Protein AF-A0AAW9JBX8-F1 (afdb_monomer)

Radius of gyration: 15.51 Å; Cα contacts (8 Å, |Δi|>4): 131; chains: 1; bounding box: 35×27×46 Å

Sequence (109 aa):
MLSQEQWQDVVDMGIIICEKTGRALGVDANIFASYVATRYPLIYNKENFYNYKDEEGKWVKIEDMKMKTTLRQILHKYYQSLWNRRLEDEYIEALKRIVFFEGDLNSER

Solvent-accessible surface area (backbone atoms only — not comparable to full-atom values): 6374 Å² total; per-residue (Å²): 131,79,51,74,68,54,49,48,52,40,51,54,40,22,50,39,62,40,86,92,74,71,44,75,76,48,64,43,36,60,42,31,20,49,42,48,58,78,74,42,70,56,36,25,42,97,96,40,42,28,35,66,37,77,97,72,74,37,69,41,80,49,55,67,69,57,50,53,49,50,56,50,52,60,53,40,73,82,44,71,81,70,73,46,72,70,58,51,54,47,22,48,57,38,29,44,67,73,32,54,47,93,74,78,79,70,83,76,132

Mean predicted aligned error: 3.99 Å

Nearest PDB structures (foldseek):
  2xko-assembly1_C  TM=4.796E-01  e=6.676E+00  Synechococcus elongatus PCC 7942 = FACHB-805
  5m5e-assembly1_D  TM=4.810E-01  e=7.100E+00  Homo sapiens
  2xko-assembly1_D  TM=4.202E-01  e=7.551E+00  Synechococcus elongatus PCC 7942 = FACHB-805

pLDDT: mean 92.6, std 7.33, range [48.94, 98.38]

Structure (mmCIF, N/CA/C/O backbone):
data_AF-A0AAW9JBX8-F1
#
_entry.id   AF-A0AAW9JBX8-F1
#
loop_
_atom_site.group_PDB
_atom_site.id
_atom_site.type_symbol
_atom_site.label_atom_id
_atom_site.label_alt_id
_atom_site.label_comp_id
_atom_site.label_asym_id
_atom_site.label_entity_id
_atom_site.label_seq_id
_atom_site.pdbx_PDB_ins_code
_atom_site.Cartn_x
_atom_site.Cartn_y
_atom_site.Cartn_z
_atom_site.occupancy
_atom_site.B_iso_or_equiv
_atom_site.auth_seq_id
_atom_site.auth_comp_id
_atom_site.auth_asym_id
_atom_site.auth_atom_id
_atom_site.pdbx_PDB_model_num
ATOM 1 N N . MET A 1 1 ? -11.011 16.383 17.896 1.00 71.31 1 MET A N 1
ATOM 2 C CA . MET A 1 1 ? -12.089 15.682 17.163 1.00 71.31 1 MET A CA 1
ATOM 3 C C . MET A 1 1 ? -11.838 15.878 15.681 1.00 71.31 1 MET A C 1
ATOM 5 O O . MET A 1 1 ? -11.351 16.947 15.332 1.00 71.31 1 MET A O 1
ATOM 9 N N . LEU A 1 2 ? -12.085 14.859 14.854 1.00 81.88 2 LEU A N 1
ATOM 10 C CA . LEU A 1 2 ? -11.887 14.959 13.406 1.00 81.88 2 LEU A CA 1
ATOM 11 C C . LEU A 1 2 ? -12.911 15.929 12.794 1.00 81.88 2 LEU A C 1
ATOM 13 O O . LEU A 1 2 ? -14.068 15.944 13.221 1.00 81.88 2 LEU A O 1
ATOM 17 N N . SER A 1 3 ? -12.490 16.736 11.820 1.00 89.88 3 SER A N 1
ATOM 18 C CA . SER A 1 3 ? -13.395 17.534 10.985 1.00 89.88 3 SER A CA 1
ATOM 19 C C . SER A 1 3 ? -14.245 16.631 10.083 1.00 89.88 3 SER A C 1
ATOM 21 O O . SER A 1 3 ? -13.943 15.452 9.908 1.00 89.88 3 SER A O 1
ATOM 23 N N . GLN A 1 4 ? -15.299 17.179 9.472 1.00 89.25 4 GLN A N 1
ATOM 24 C CA . GLN A 1 4 ? -16.123 16.436 8.511 1.00 89.25 4 GLN A CA 1
ATOM 25 C C . GLN A 1 4 ? -15.299 15.916 7.320 1.00 89.25 4 GLN A C 1
ATOM 27 O O . GLN A 1 4 ? -15.476 14.781 6.895 1.00 89.25 4 GLN A O 1
ATOM 32 N N . GLU A 1 5 ? -14.352 16.716 6.831 1.00 92.25 5 GLU A N 1
ATOM 33 C CA . GLU A 1 5 ? -13.424 16.318 5.768 1.00 92.25 5 GLU A CA 1
ATOM 34 C C . GLU A 1 5 ? -12.498 15.179 6.217 1.00 92.25 5 GLU A C 1
ATOM 36 O O . GLU A 1 5 ? -12.302 14.207 5.494 1.00 92.25 5 GLU A O 1
ATOM 41 N N . GLN A 1 6 ? -11.974 15.252 7.444 1.00 91.56 6 GLN A N 1
ATOM 42 C CA . GLN A 1 6 ? -11.155 14.179 8.003 1.00 91.56 6 GLN A CA 1
ATOM 43 C C . GLN A 1 6 ? -11.955 12.886 8.195 1.00 91.56 6 GLN A C 1
ATOM 45 O O . GLN A 1 6 ? -11.407 11.809 7.992 1.00 91.56 6 GLN A O 1
ATOM 50 N N . TRP A 1 7 ? -13.234 12.984 8.563 1.00 90.69 7 TRP A N 1
ATOM 51 C CA . TRP A 1 7 ? -14.132 11.832 8.625 1.00 90.69 7 TRP A CA 1
ATOM 52 C C . TRP A 1 7 ? -14.362 11.206 7.256 1.00 90.69 7 TRP A C 1
ATOM 54 O O . TRP A 1 7 ? -14.302 9.985 7.139 1.00 90.69 7 TRP A O 1
ATOM 64 N N . GLN A 1 8 ? -14.577 12.025 6.227 1.00 92.69 8 GLN A N 1
ATOM 65 C CA . GLN A 1 8 ? -14.721 11.520 4.869 1.00 92.69 8 GLN A CA 1
ATOM 66 C C . GLN A 1 8 ?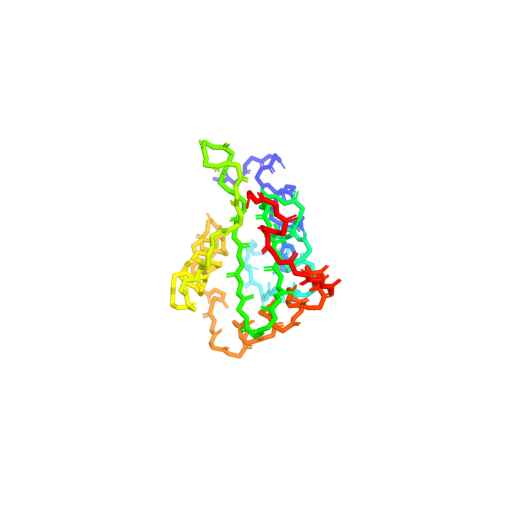 -13.444 10.811 4.407 1.00 92.69 8 GLN A C 1
ATOM 68 O O . GLN A 1 8 ? -13.522 9.694 3.917 1.00 92.69 8 GLN A O 1
ATOM 73 N N . ASP A 1 9 ? -12.266 11.392 4.650 1.00 94.94 9 ASP A N 1
ATOM 74 C CA . ASP A 1 9 ? -10.991 10.778 4.255 1.00 94.94 9 ASP A CA 1
ATOM 75 C C . ASP A 1 9 ? -10.730 9.447 4.984 1.00 94.94 9 ASP A C 1
ATOM 77 O O . ASP A 1 9 ? -10.184 8.513 4.406 1.00 94.94 9 ASP A O 1
ATOM 81 N N . VAL A 1 10 ? -11.167 9.322 6.240 1.00 94.19 10 VAL A N 1
ATOM 82 C CA . VAL A 1 10 ? -11.124 8.066 7.006 1.00 94.19 10 VAL A CA 1
ATOM 83 C C . VAL A 1 10 ? -12.014 6.984 6.385 1.00 94.19 10 VAL A C 1
ATOM 85 O O . VAL A 1 10 ? -11.598 5.826 6.296 1.00 94.19 10 VAL A O 1
ATOM 88 N N . VAL A 1 11 ? -13.222 7.356 5.951 1.00 93.31 11 VAL A N 1
ATOM 89 C CA . VAL A 1 11 ? -14.157 6.453 5.263 1.00 93.31 11 VAL A CA 1
ATOM 90 C C . VAL A 1 11 ? -13.603 6.053 3.897 1.00 93.31 11 VAL A C 1
ATOM 92 O O . VAL A 1 11 ? -13.565 4.865 3.584 1.00 93.31 11 VAL A O 1
ATOM 95 N N . ASP A 1 12 ? -13.098 7.015 3.126 1.00 95.88 12 ASP A N 1
ATOM 96 C CA . ASP A 1 12 ? -12.486 6.785 1.815 1.00 95.88 12 ASP A CA 1
ATOM 97 C C . ASP A 1 12 ? -11.253 5.875 1.917 1.00 95.88 12 ASP A C 1
ATOM 99 O O . ASP A 1 12 ? -10.995 5.076 1.021 1.00 95.88 12 ASP A O 1
ATOM 103 N N . MET A 1 13 ? -10.498 5.972 3.017 1.00 96.44 13 MET A N 1
ATOM 104 C CA . MET A 1 13 ? -9.350 5.110 3.319 1.00 96.44 13 MET A CA 1
ATOM 105 C C . MET A 1 13 ? -9.762 3.666 3.666 1.00 96.44 13 MET A C 1
ATOM 107 O O . MET A 1 13 ? -8.909 2.781 3.733 1.00 96.44 13 MET A O 1
ATOM 111 N N . GLY A 1 14 ? -11.053 3.403 3.885 1.00 96.38 14 GLY A N 1
ATOM 112 C CA . GLY A 1 14 ? -11.572 2.078 4.221 1.00 96.38 14 GLY A CA 1
ATOM 113 C C . GLY A 1 14 ? -11.406 1.702 5.690 1.00 96.38 14 GLY A C 1
ATOM 114 O O . GLY A 1 14 ? -11.422 0.515 6.022 1.00 96.38 14 GLY A O 1
ATOM 115 N N . ILE A 1 15 ? -11.221 2.680 6.584 1.00 95.81 15 ILE A N 1
ATOM 116 C CA . ILE A 1 15 ? -11.126 2.423 8.023 1.00 95.81 15 ILE A CA 1
ATOM 117 C C . ILE A 1 15 ? -12.523 2.120 8.574 1.00 95.81 15 ILE A C 1
ATOM 119 O O . ILE A 1 15 ? -13.454 2.916 8.462 1.00 95.81 15 ILE A O 1
ATOM 123 N N . ILE A 1 16 ? -12.652 0.978 9.244 1.00 93.88 16 ILE A N 1
ATOM 124 C CA . ILE A 1 16 ? -13.893 0.536 9.882 1.00 93.88 16 ILE A CA 1
ATOM 125 C C . ILE A 1 16 ? -13.911 1.072 11.311 1.00 93.88 16 ILE A C 1
ATOM 127 O O . ILE A 1 16 ? -13.006 0.772 12.093 1.00 93.88 16 ILE A O 1
ATOM 131 N N . ILE A 1 17 ? -14.939 1.838 11.679 1.00 90.88 17 ILE A N 1
ATOM 132 C CA . ILE A 1 17 ? -15.020 2.519 12.978 1.00 90.88 17 ILE A CA 1
ATOM 133 C C . ILE A 1 17 ? -16.255 2.073 13.747 1.00 90.88 17 ILE A C 1
ATOM 135 O O . ILE A 1 17 ? -17.344 1.927 13.204 1.00 90.88 17 ILE A O 1
ATOM 139 N N . CYS A 1 18 ? -16.091 1.889 15.054 1.00 88.44 18 CYS A N 1
ATOM 140 C CA . CYS A 1 18 ? -17.212 1.762 15.967 1.00 88.44 18 CYS A CA 1
ATOM 141 C C . CYS A 1 18 ? -17.833 3.143 16.213 1.00 88.44 18 CYS A C 1
ATOM 143 O O . CYS A 1 18 ? -17.281 3.931 16.981 1.00 88.44 18 CYS A O 1
ATOM 145 N N . GLU A 1 19 ? -19.000 3.416 15.632 1.00 81.81 19 GLU A N 1
ATOM 146 C CA . GLU A 1 19 ? -19.699 4.709 15.754 1.00 81.81 19 GLU A CA 1
ATOM 147 C C . GLU A 1 19 ? -19.912 5.157 17.209 1.00 81.81 19 GLU A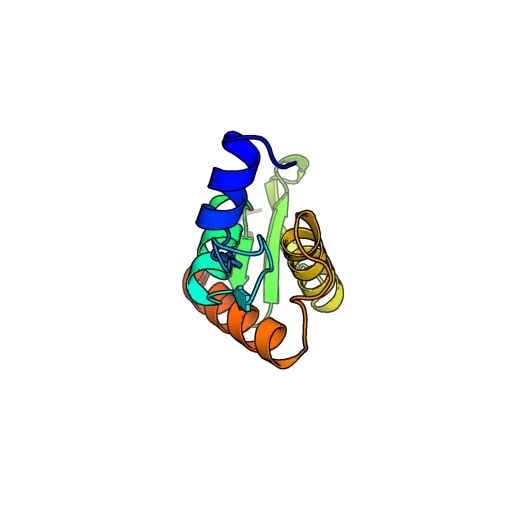 C 1
ATOM 149 O O . GLU A 1 19 ? -19.800 6.336 17.526 1.00 81.81 19 GLU A O 1
ATOM 154 N N . LYS A 1 20 ? -20.149 4.207 18.124 1.00 85.00 20 LYS A N 1
ATOM 155 C CA . LYS A 1 20 ? -20.379 4.498 19.549 1.00 85.00 20 LYS A CA 1
ATOM 156 C C . LYS A 1 20 ? -19.130 4.969 20.294 1.00 85.00 20 LYS A C 1
ATOM 158 O O . LYS A 1 20 ? -19.252 5.684 21.281 1.00 85.00 20 LYS A O 1
ATOM 163 N N . THR A 1 21 ? -17.946 4.509 19.887 1.00 84.94 21 THR A N 1
ATOM 164 C CA . THR A 1 21 ? -16.692 4.737 20.635 1.00 84.94 21 THR A CA 1
ATOM 165 C C . THR A 1 21 ? -15.655 5.538 19.854 1.00 84.94 21 THR A C 1
ATOM 167 O O . THR A 1 21 ? -14.651 5.948 20.427 1.00 84.94 21 THR A O 1
ATOM 170 N N . GLY A 1 22 ? -15.849 5.732 18.546 1.00 80.38 22 GLY A N 1
ATOM 171 C CA . GLY A 1 22 ? -14.859 6.327 17.645 1.00 80.38 22 GLY A CA 1
ATOM 172 C C . GLY A 1 22 ? -13.606 5.466 17.438 1.00 80.38 22 GLY A C 1
ATOM 173 O O . GLY A 1 22 ? -12.641 5.910 16.811 1.00 80.38 22 GLY A O 1
ATOM 174 N N . ARG A 1 23 ? -13.590 4.236 17.971 1.00 87.62 23 ARG A N 1
ATOM 175 C CA . ARG A 1 23 ? -12.452 3.323 17.873 1.00 87.62 23 ARG A CA 1
ATOM 176 C C . ARG A 1 23 ? -12.425 2.660 16.503 1.00 87.62 23 ARG A C 1
ATOM 178 O O . AR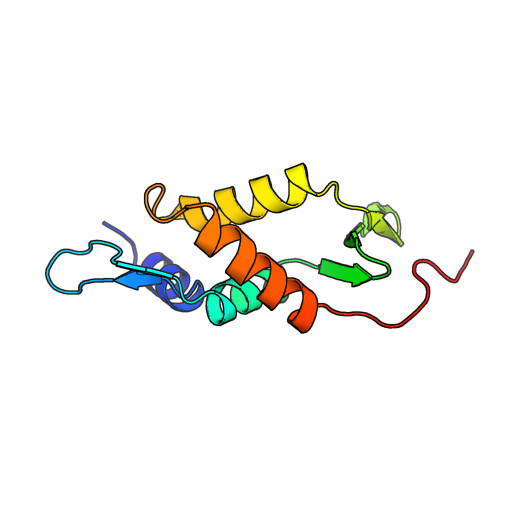G A 1 23 ? -13.424 2.079 16.082 1.00 87.62 23 ARG A O 1
ATOM 185 N N . ALA A 1 24 ? -11.260 2.664 15.865 1.00 91.38 24 ALA A N 1
ATOM 186 C CA . ALA A 1 24 ? -11.045 1.872 14.667 1.00 91.38 24 ALA A CA 1
ATOM 187 C C . ALA A 1 24 ? -10.978 0.371 14.999 1.00 91.38 24 ALA A C 1
ATOM 189 O O . ALA A 1 24 ? -10.284 -0.055 15.928 1.00 91.38 24 ALA A O 1
ATOM 190 N N . LEU A 1 25 ? -11.741 -0.413 14.244 1.00 92.50 25 LEU A N 1
ATOM 191 C CA . LEU A 1 25 ? -11.908 -1.859 14.381 1.00 92.50 25 LEU A CA 1
ATOM 192 C C . LEU A 1 25 ? -11.080 -2.633 13.353 1.00 92.50 25 LEU A C 1
ATOM 194 O O . LEU A 1 25 ? -10.717 -3.780 13.596 1.00 92.50 25 LEU A O 1
ATOM 198 N N . GLY A 1 26 ? -10.781 -2.011 12.216 1.00 94.12 26 GLY A N 1
ATOM 199 C CA . GLY A 1 26 ? -10.056 -2.635 11.122 1.00 94.12 26 GLY A CA 1
ATOM 200 C C . GLY A 1 26 ? -9.952 -1.709 9.920 1.00 94.12 26 GLY A C 1
ATOM 201 O O . GLY A 1 26 ? -10.323 -0.537 9.987 1.00 94.12 26 GLY A O 1
ATOM 202 N N . VAL A 1 27 ? -9.442 -2.262 8.828 1.00 96.75 27 VAL A N 1
ATOM 203 C CA . VAL A 1 27 ? -9.315 -1.600 7.530 1.00 96.75 27 VAL A CA 1
ATOM 204 C C . VAL A 1 27 ? -9.699 -2.616 6.468 1.00 96.75 27 VAL A C 1
ATOM 206 O O . VAL A 1 27 ? -9.255 -3.763 6.545 1.00 96.75 27 VAL A O 1
ATOM 209 N N . ASP A 1 28 ? -10.494 -2.208 5.488 1.00 97.50 28 ASP A N 1
ATOM 210 C CA . ASP A 1 28 ? 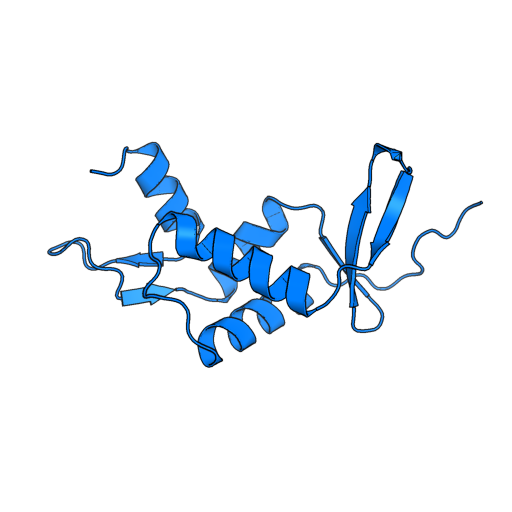-10.669 -2.986 4.265 1.00 97.50 28 ASP A CA 1
ATOM 211 C C . ASP A 1 28 ? -9.447 -2.787 3.359 1.00 97.50 28 ASP A C 1
ATOM 213 O O . ASP A 1 28 ? -9.178 -1.684 2.877 1.00 97.50 28 ASP A O 1
ATOM 217 N N . ALA A 1 29 ? -8.696 -3.863 3.131 1.00 97.81 29 ALA A N 1
ATOM 218 C CA . ALA A 1 29 ? -7.468 -3.830 2.348 1.00 97.81 29 ALA A CA 1
ATOM 219 C C . ALA A 1 29 ? -7.680 -3.391 0.886 1.00 97.81 29 ALA A C 1
ATOM 221 O O . ALA A 1 29 ? -6.811 -2.722 0.329 1.00 97.81 29 ALA A O 1
ATOM 222 N N . ASN A 1 30 ? -8.819 -3.724 0.267 1.00 98.12 30 ASN A N 1
ATOM 223 C CA . ASN A 1 30 ? -9.111 -3.354 -1.121 1.00 98.12 30 ASN A CA 1
ATOM 224 C C . ASN A 1 30 ? -9.471 -1.875 -1.233 1.00 98.12 30 ASN A C 1
ATOM 226 O O . ASN A 1 30 ? -9.014 -1.196 -2.157 1.00 98.12 30 ASN A O 1
ATOM 230 N N . ILE A 1 31 ? -10.262 -1.368 -0.283 1.00 98.12 31 ILE A N 1
ATOM 231 C CA . ILE A 1 31 ? -10.598 0.057 -0.229 1.00 98.12 31 ILE A CA 1
ATOM 232 C C . ILE A 1 31 ? -9.333 0.868 0.051 1.00 98.12 31 ILE A C 1
ATOM 234 O O . ILE A 1 31 ? -9.048 1.804 -0.689 1.00 98.12 31 ILE A O 1
ATOM 238 N N . PHE A 1 32 ? -8.512 0.460 1.024 1.00 98.06 32 PHE A N 1
ATOM 239 C CA . PHE A 1 32 ? -7.240 1.126 1.310 1.00 98.06 32 PHE A CA 1
ATOM 240 C C . PHE A 1 32 ? -6.299 1.129 0.099 1.00 98.06 32 PHE A C 1
ATOM 242 O O . PHE A 1 32 ? -5.714 2.156 -0.242 1.00 98.06 32 PHE A O 1
ATOM 249 N N . ALA A 1 33 ? -6.172 -0.001 -0.597 1.00 98.12 33 ALA A N 1
ATOM 250 C CA . ALA A 1 33 ? -5.356 -0.080 -1.801 1.00 98.12 33 ALA A CA 1
ATOM 251 C C . ALA A 1 33 ? -5.886 0.833 -2.924 1.00 98.12 33 ALA A C 1
ATOM 253 O O . ALA A 1 33 ? -5.102 1.516 -3.581 1.00 98.12 33 ALA A O 1
ATOM 254 N N . SER A 1 34 ? -7.207 0.918 -3.097 1.00 97.88 34 SER A N 1
ATOM 255 C CA . SER A 1 34 ? -7.846 1.822 -4.068 1.00 97.88 34 SER A CA 1
ATOM 256 C C . SER A 1 34 ? -7.652 3.295 -3.689 1.00 97.88 34 SER A C 1
ATOM 258 O O . SER A 1 34 ? -7.340 4.136 -4.536 1.00 97.88 34 SER A O 1
ATOM 260 N N . TYR A 1 35 ? -7.769 3.613 -2.399 1.00 97.81 35 TYR A N 1
ATOM 261 C CA . TYR A 1 35 ? -7.489 4.935 -1.845 1.00 97.81 35 TYR A CA 1
ATOM 262 C C . TYR A 1 35 ? -6.065 5.388 -2.178 1.00 97.81 35 TYR A C 1
ATOM 264 O O . TYR A 1 35 ? -5.859 6.514 -2.628 1.00 97.81 35 TYR A O 1
ATOM 272 N N . VAL A 1 36 ? -5.084 4.496 -2.017 1.00 97.12 36 VAL A N 1
ATOM 273 C CA . VAL A 1 36 ? -3.690 4.768 -2.381 1.00 97.12 36 VAL A CA 1
ATOM 274 C C . VAL A 1 36 ? -3.544 4.920 -3.899 1.00 97.12 36 VAL A C 1
ATOM 276 O O . VAL A 1 36 ? -3.013 5.926 -4.361 1.00 97.12 36 VAL A O 1
ATOM 279 N N . ALA A 1 37 ? -4.045 3.976 -4.696 1.00 96.19 37 ALA A N 1
ATOM 280 C CA . ALA A 1 37 ? -3.893 4.006 -6.153 1.00 96.19 37 ALA A CA 1
ATOM 281 C C . ALA A 1 37 ? -4.459 5.284 -6.802 1.00 96.19 37 ALA A C 1
ATOM 283 O O . ALA A 1 37 ? -3.897 5.795 -7.763 1.00 96.19 37 ALA A O 1
ATOM 284 N N . THR A 1 38 ? -5.547 5.834 -6.256 1.00 94.81 38 THR A N 1
ATOM 285 C CA . THR A 1 38 ? -6.171 7.067 -6.773 1.00 94.81 38 THR A CA 1
ATOM 286 C C . THR A 1 38 ? -5.414 8.346 -6.413 1.00 94.81 38 THR A C 1
ATOM 288 O O . THR A 1 38 ? -5.621 9.375 -7.052 1.00 94.81 38 THR A O 1
ATOM 291 N N . ARG A 1 39 ? -4.555 8.312 -5.388 1.00 93.75 39 ARG A N 1
ATOM 292 C CA . ARG A 1 39 ? -3.874 9.499 -4.834 1.00 93.75 39 ARG A CA 1
ATOM 293 C C . ARG A 1 39 ? -2.386 9.553 -5.142 1.00 93.75 39 ARG A C 1
ATOM 295 O O . ARG A 1 39 ? -1.774 10.604 -4.969 1.00 93.75 39 ARG A O 1
ATOM 302 N N . TYR A 1 40 ? -1.801 8.445 -5.583 1.00 90.88 40 TYR A N 1
ATOM 303 C CA . TYR A 1 40 ? -0.375 8.345 -5.854 1.00 90.88 40 TYR A CA 1
ATOM 304 C C . TYR A 1 40 ? -0.144 7.783 -7.262 1.00 90.88 40 TYR A C 1
ATOM 306 O O . TYR A 1 40 ? -0.728 6.753 -7.595 1.00 90.88 40 TYR A O 1
ATOM 314 N N . PRO A 1 41 ? 0.731 8.401 -8.080 1.00 89.44 41 PRO A N 1
ATOM 315 C CA . PRO A 1 41 ? 1.080 7.897 -9.405 1.00 89.44 41 PRO A CA 1
ATOM 316 C C . PRO A 1 41 ? 1.986 6.670 -9.259 1.00 89.44 41 PRO A C 1
ATOM 318 O O . PRO A 1 41 ? 3.214 6.776 -9.276 1.00 89.44 41 PRO A O 1
ATOM 321 N N . LEU A 1 42 ? 1.363 5.514 -9.039 1.00 94.81 42 LEU A N 1
ATOM 322 C CA . LEU A 1 42 ? 2.002 4.234 -8.767 1.00 94.81 42 LEU A CA 1
ATOM 323 C C . LEU A 1 42 ? 1.661 3.226 -9.855 1.00 94.81 42 LEU A C 1
ATOM 325 O O . LEU A 1 42 ? 0.519 3.159 -10.298 1.00 94.81 42 LEU A O 1
ATOM 329 N N . ILE A 1 43 ? 2.635 2.390 -10.200 1.00 96.69 43 ILE A N 1
ATOM 330 C CA . ILE A 1 43 ? 2.423 1.176 -10.992 1.00 96.69 43 ILE A CA 1
ATOM 331 C C . ILE A 1 43 ? 3.194 0.005 -10.393 1.00 96.69 43 ILE A C 1
ATOM 333 O O . ILE A 1 43 ? 4.183 0.193 -9.678 1.00 96.69 43 ILE A O 1
ATOM 337 N N . TYR A 1 44 ? 2.751 -1.204 -10.717 1.00 97.62 44 TYR A N 1
ATOM 338 C CA . TYR A 1 44 ? 3.423 -2.451 -10.392 1.00 97.62 44 TYR A CA 1
ATOM 339 C C . TYR A 1 44 ? 3.796 -3.193 -11.676 1.00 97.62 44 TYR A C 1
ATOM 341 O O . TYR A 1 44 ? 2.930 -3.525 -12.485 1.00 97.62 44 TYR A O 1
ATOM 349 N N . ASN A 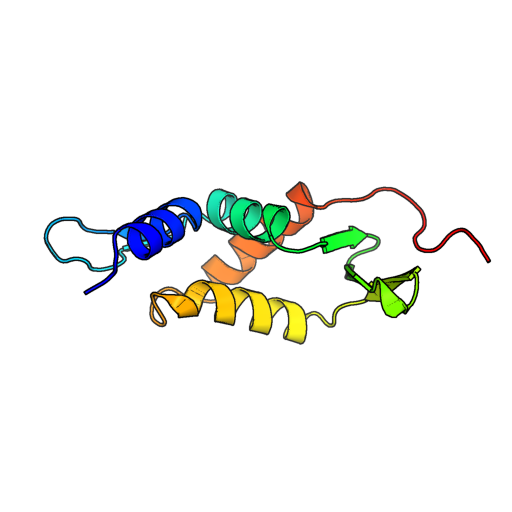1 45 ? 5.090 -3.445 -11.865 1.00 96.25 45 ASN A N 1
ATOM 350 C CA . ASN A 1 45 ? 5.646 -4.088 -13.056 1.00 96.25 45 ASN A CA 1
ATOM 351 C C . ASN A 1 45 ? 6.865 -4.933 -12.662 1.00 96.25 45 ASN A C 1
ATOM 353 O O . ASN A 1 45 ? 7.628 -4.524 -11.791 1.00 96.25 45 ASN A O 1
ATOM 357 N N . LYS A 1 46 ? 7.053 -6.106 -13.286 1.00 92.81 46 LYS A N 1
ATOM 358 C CA . LYS A 1 46 ? 8.225 -6.989 -13.076 1.00 92.81 46 LYS A CA 1
ATOM 359 C C . LYS A 1 46 ? 8.635 -7.090 -11.593 1.00 92.81 46 LYS A C 1
ATOM 361 O O . LYS A 1 46 ? 9.773 -6.816 -11.225 1.00 92.81 46 LYS A O 1
ATOM 366 N N . GLU A 1 47 ? 7.662 -7.424 -10.746 1.00 93.31 47 GLU A N 1
ATOM 367 C CA . GLU A 1 47 ? 7.784 -7.611 -9.291 1.00 93.31 47 GLU A CA 1
ATOM 368 C C . GLU A 1 47 ? 8.055 -6.365 -8.429 1.00 93.31 47 GLU A C 1
ATOM 370 O O . GLU A 1 47 ? 8.134 -6.487 -7.208 1.00 93.31 47 GLU A O 1
ATOM 375 N N . ASN A 1 48 ? 8.124 -5.166 -9.008 1.00 96.50 48 ASN A N 1
ATOM 376 C CA . ASN A 1 48 ? 8.492 -3.944 -8.293 1.00 96.50 48 ASN A CA 1
ATOM 377 C C . ASN A 1 48 ? 7.419 -2.854 -8.417 1.00 96.50 48 ASN A C 1
ATOM 379 O O . ASN A 1 48 ? 6.706 -2.761 -9.418 1.00 96.50 48 ASN A O 1
ATOM 383 N N . PHE A 1 49 ? 7.337 -1.992 -7.401 1.00 97.25 49 PHE A N 1
ATOM 384 C CA . PHE A 1 49 ? 6.568 -0.752 -7.479 1.00 97.25 49 PHE A CA 1
ATOM 385 C C . PHE A 1 49 ? 7.404 0.368 -8.092 1.00 97.25 49 PHE A C 1
ATOM 387 O O . PHE A 1 49 ? 8.603 0.478 -7.830 1.00 97.25 49 PHE A O 1
ATOM 394 N N . TYR A 1 50 ? 6.750 1.238 -8.853 1.00 96.56 50 TYR A N 1
ATOM 395 C CA . TYR A 1 50 ? 7.361 2.422 -9.443 1.00 96.56 50 TYR A CA 1
ATOM 396 C C . TYR A 1 50 ? 6.493 3.647 -9.190 1.00 96.56 50 TYR A C 1
ATOM 398 O O . TYR A 1 50 ? 5.267 3.545 -9.179 1.00 96.56 50 TYR A O 1
ATOM 406 N N . ASN A 1 51 ? 7.129 4.806 -9.024 1.00 94.50 51 ASN A N 1
ATOM 407 C CA . ASN A 1 51 ? 6.461 6.100 -9.084 1.00 94.50 51 ASN A CA 1
ATOM 408 C C . ASN A 1 51 ? 6.912 6.896 -10.301 1.00 94.50 51 ASN A C 1
ATOM 410 O O . ASN A 1 51 ? 8.080 6.850 -10.689 1.00 94.50 51 ASN A O 1
ATOM 414 N N . TYR A 1 52 ? 5.993 7.662 -10.876 1.00 91.94 52 TYR A N 1
ATOM 415 C CA . TYR A 1 52 ? 6.362 8.608 -11.915 1.00 91.94 52 TYR A CA 1
ATOM 416 C C . TYR A 1 52 ? 7.007 9.846 -11.284 1.00 91.94 52 TYR A C 1
ATOM 418 O O . TYR A 1 52 ? 6.506 10.402 -10.302 1.00 91.94 52 TYR A O 1
ATOM 426 N N . LYS A 1 53 ? 8.159 10.248 -11.816 1.00 89.81 53 LYS A N 1
ATOM 427 C CA . LYS A 1 53 ? 8.877 11.459 -11.428 1.00 89.81 53 LYS A CA 1
ATOM 428 C C . LYS A 1 53 ? 8.728 12.483 -12.539 1.00 89.81 53 LYS A C 1
ATOM 430 O O . LYS A 1 53 ? 9.485 12.430 -13.503 1.00 89.81 53 LYS A O 1
ATOM 435 N N . ASP A 1 54 ? 7.785 13.412 -12.379 1.00 85.75 54 ASP A N 1
ATOM 436 C CA . ASP A 1 54 ? 7.481 14.447 -13.380 1.00 85.75 54 ASP A CA 1
ATOM 437 C C . ASP A 1 54 ? 8.727 15.238 -13.801 1.00 85.75 54 ASP A C 1
ATOM 439 O O . ASP A 1 54 ? 8.968 15.423 -14.989 1.00 85.75 54 ASP A O 1
ATOM 443 N N . GLU A 1 55 ? 9.567 15.625 -12.835 1.00 88.81 55 GLU A N 1
ATOM 444 C CA . GLU A 1 55 ? 10.827 16.350 -13.072 1.00 88.81 55 GLU A CA 1
ATOM 445 C C . GLU A 1 55 ? 11.811 15.578 -13.968 1.00 88.81 55 GLU A C 1
ATOM 447 O O . GLU A 1 55 ? 12.613 16.176 -14.683 1.00 88.81 55 GLU A O 1
ATOM 452 N N . GLU A 1 56 ? 11.755 14.245 -13.936 1.00 85.31 56 GLU A N 1
ATOM 453 C CA . GLU A 1 56 ? 12.643 13.356 -14.690 1.00 85.31 56 GLU A CA 1
ATOM 454 C C . GLU A 1 56 ? 11.959 12.736 -15.918 1.00 85.31 56 GLU A C 1
ATOM 456 O O . GLU A 1 56 ? 12.628 12.074 -16.714 1.00 85.31 56 GLU A O 1
ATOM 461 N N . GLY A 1 57 ? 10.643 12.925 -16.066 1.00 90.19 57 GLY A N 1
ATOM 462 C CA . GLY A 1 57 ? 9.827 12.349 -17.132 1.00 90.19 57 GLY A CA 1
ATOM 463 C C . GLY A 1 57 ? 9.852 10.818 -17.181 1.00 90.19 57 GLY A C 1
ATOM 464 O O . GLY A 1 57 ? 9.805 10.250 -18.269 1.00 90.19 57 GLY A O 1
ATOM 465 N N . LYS A 1 58 ? 10.020 10.137 -16.036 1.00 92.88 58 LYS A N 1
ATOM 466 C CA . LYS A 1 58 ? 10.240 8.681 -16.012 1.00 92.88 58 LYS A CA 1
ATOM 467 C C . LYS A 1 58 ? 9.700 7.984 -14.765 1.00 92.88 58 LYS A C 1
ATOM 469 O O . LYS A 1 58 ? 9.569 8.582 -13.697 1.00 92.88 58 LYS A O 1
ATOM 474 N N . TRP A 1 59 ? 9.462 6.683 -14.892 1.00 94.31 59 TRP A N 1
ATOM 475 C CA . TRP A 1 59 ? 9.137 5.779 -13.792 1.00 94.31 59 TRP A CA 1
ATOM 476 C C . TRP A 1 59 ? 10.398 5.363 -13.042 1.00 94.31 59 TRP A C 1
ATOM 478 O O . TRP A 1 59 ? 11.342 4.830 -13.633 1.00 94.31 59 TRP A O 1
ATOM 488 N N . VAL A 1 60 ? 10.401 5.580 -11.730 1.00 94.75 60 VAL A N 1
ATOM 489 C CA . VAL A 1 60 ? 11.511 5.256 -10.833 1.00 94.75 60 VAL A CA 1
ATOM 490 C C . VAL A 1 60 ? 11.071 4.170 -9.864 1.00 94.75 60 VAL A C 1
ATOM 492 O O . VAL A 1 60 ? 9.990 4.238 -9.283 1.00 94.75 60 VAL A O 1
ATOM 495 N N . LYS 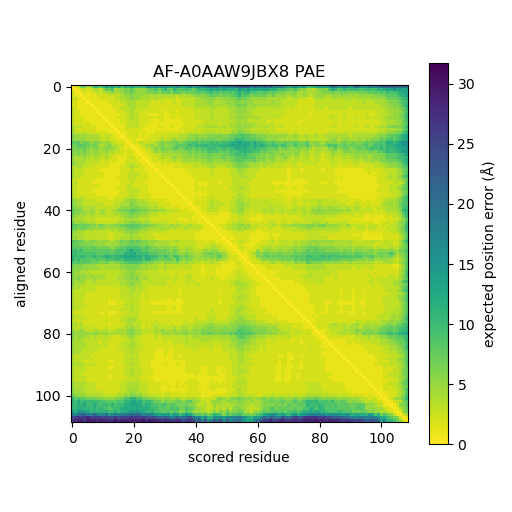A 1 61 ? 11.914 3.148 -9.699 1.00 95.81 61 LYS A N 1
ATOM 496 C CA . LYS A 1 61 ? 11.652 2.050 -8.769 1.00 95.81 61 LYS A CA 1
ATOM 497 C C . LYS A 1 61 ? 11.555 2.578 -7.336 1.00 95.81 61 LYS A C 1
ATOM 499 O O . LYS A 1 61 ? 12.367 3.394 -6.895 1.00 95.81 61 LYS A O 1
ATOM 504 N N . ILE A 1 62 ? 10.586 2.057 -6.599 1.00 96.31 62 ILE A N 1
ATOM 505 C CA . ILE A 1 62 ? 10.436 2.257 -5.165 1.00 96.31 62 ILE A CA 1
ATOM 506 C C . ILE A 1 62 ? 10.985 1.019 -4.463 1.00 96.31 62 ILE A C 1
ATOM 508 O O . ILE A 1 62 ? 10.588 -0.102 -4.763 1.00 96.31 62 ILE A O 1
ATOM 512 N N . GLU A 1 63 ? 11.887 1.227 -3.509 1.00 96.50 63 GLU A N 1
ATOM 513 C CA . GLU A 1 63 ? 12.358 0.154 -2.633 1.00 96.50 63 GLU A CA 1
ATOM 514 C C . GLU A 1 63 ? 11.206 -0.417 -1.796 1.00 96.50 63 GLU A C 1
ATOM 516 O O . GLU A 1 63 ? 10.430 0.341 -1.210 1.00 96.50 63 GLU A O 1
ATOM 521 N N . ASP A 1 64 ? 11.128 -1.741 -1.661 1.00 93.81 64 ASP A N 1
ATOM 522 C CA . ASP A 1 64 ? 10.027 -2.429 -0.969 1.00 93.81 64 ASP A CA 1
ATOM 523 C C . ASP A 1 64 ? 9.790 -1.899 0.448 1.00 93.81 64 ASP A C 1
ATOM 525 O O . ASP A 1 64 ? 8.660 -1.602 0.841 1.00 93.81 64 ASP A O 1
ATOM 529 N N . MET A 1 65 ? 10.865 -1.715 1.220 1.00 95.50 65 MET A N 1
ATOM 530 C CA . MET A 1 65 ? 10.768 -1.169 2.577 1.00 95.50 65 MET A CA 1
ATOM 531 C C . MET A 1 65 ? 10.289 0.280 2.594 1.00 95.50 65 MET A C 1
ATOM 533 O O . MET A 1 65 ? 9.576 0.684 3.517 1.00 95.50 65 MET A O 1
ATOM 537 N N . LYS A 1 66 ? 10.640 1.064 1.571 1.00 95.75 66 LYS A N 1
ATOM 538 C CA . LYS A 1 66 ? 10.134 2.4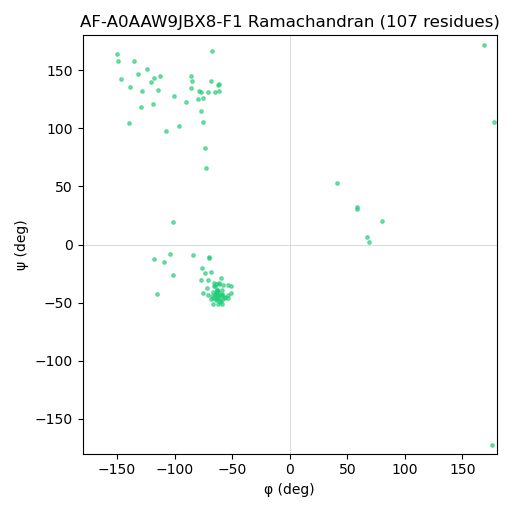26 1.421 1.00 95.75 66 LYS A CA 1
ATOM 539 C C . LYS A 1 66 ? 8.639 2.397 1.118 1.00 95.75 66 LYS A C 1
ATOM 541 O O . LYS A 1 66 ? 7.898 3.117 1.778 1.00 95.75 66 LYS A O 1
ATOM 546 N N . MET A 1 67 ? 8.194 1.519 0.217 1.00 95.75 67 MET A N 1
ATOM 547 C CA . MET A 1 67 ? 6.776 1.347 -0.103 1.00 95.75 67 MET A CA 1
ATOM 548 C C . MET A 1 67 ? 5.962 0.957 1.138 1.00 95.75 67 MET A C 1
ATOM 550 O O . MET A 1 67 ? 4.999 1.638 1.484 1.00 95.75 67 MET A O 1
ATOM 554 N N . LYS A 1 68 ? 6.404 -0.071 1.873 1.00 96.44 68 LYS A N 1
ATOM 555 C CA . LYS A 1 68 ? 5.787 -0.509 3.139 1.00 96.44 68 LYS A CA 1
ATOM 556 C C . LYS A 1 68 ? 5.708 0.619 4.165 1.00 96.44 68 LYS A C 1
ATOM 558 O O . LYS A 1 68 ? 4.658 0.858 4.758 1.00 96.44 68 LYS A O 1
ATOM 563 N N . THR A 1 69 ? 6.800 1.365 4.335 1.00 96.25 69 THR A N 1
ATOM 564 C CA . THR A 1 69 ? 6.850 2.503 5.263 1.00 96.25 69 THR A CA 1
ATOM 565 C C . THR A 1 69 ? 5.868 3.602 4.857 1.00 96.25 69 THR A C 1
ATOM 567 O O . THR A 1 69 ? 5.156 4.121 5.715 1.00 96.25 69 THR A O 1
ATOM 570 N N . THR A 1 70 ? 5.781 3.933 3.566 1.00 95.94 70 THR A N 1
ATOM 571 C CA . THR A 1 70 ? 4.837 4.932 3.051 1.00 95.94 70 THR A CA 1
ATOM 572 C C . THR A 1 70 ? 3.387 4.499 3.259 1.00 95.94 70 THR A C 1
ATOM 574 O O . THR A 1 70 ? 2.602 5.272 3.804 1.00 95.94 70 THR A O 1
ATOM 577 N N . LEU A 1 71 ? 3.029 3.258 2.917 1.00 96.62 71 LEU A N 1
ATOM 578 C CA . LEU A 1 71 ? 1.678 2.726 3.145 1.00 96.62 71 LEU A CA 1
ATOM 579 C C . LEU A 1 71 ? 1.305 2.753 4.632 1.00 96.62 71 LEU A C 1
ATOM 581 O O . LEU A 1 71 ? 0.221 3.203 5.007 1.00 96.62 71 LEU A O 1
ATOM 585 N N . ARG A 1 72 ? 2.239 2.365 5.504 1.00 96.56 72 ARG A N 1
ATOM 586 C CA . ARG A 1 72 ? 2.051 2.451 6.953 1.00 96.56 72 ARG A CA 1
ATOM 587 C C . ARG A 1 72 ? 1.833 3.887 7.427 1.00 96.56 72 ARG A C 1
ATOM 589 O O . ARG A 1 72 ? 0.964 4.113 8.263 1.00 96.56 72 ARG A O 1
ATOM 596 N N . GLN A 1 73 ? 2.592 4.852 6.910 1.00 96.25 73 GLN A N 1
ATOM 597 C CA . GLN A 1 73 ? 2.426 6.268 7.253 1.00 96.25 73 GLN A CA 1
ATOM 598 C C . GLN A 1 73 ? 1.054 6.806 6.834 1.00 96.25 73 GLN A C 1
ATOM 600 O O . GLN A 1 73 ? 0.440 7.537 7.609 1.00 96.25 73 GLN A O 1
ATOM 605 N N . ILE A 1 74 ? 0.551 6.402 5.663 1.00 96.00 74 ILE A N 1
ATOM 606 C CA . ILE A 1 74 ? -0.796 6.762 5.195 1.00 96.00 74 ILE A CA 1
ATOM 607 C C . ILE A 1 74 ? -1.848 6.241 6.177 1.00 96.00 74 ILE A C 1
ATOM 609 O O . ILE A 1 74 ? -2.668 7.017 6.661 1.00 96.00 74 ILE A O 1
ATOM 613 N N . LEU A 1 75 ? -1.773 4.962 6.556 1.00 95.00 75 LEU A N 1
ATOM 614 C CA . LEU A 1 75 ? -2.694 4.371 7.531 1.00 95.00 75 LEU A CA 1
ATOM 615 C C . LEU A 1 75 ? -2.599 5.045 8.915 1.00 95.00 75 LEU A C 1
ATOM 617 O O . LEU A 1 75 ? -3.600 5.309 9.585 1.00 95.00 75 LEU A O 1
ATOM 621 N N . HIS A 1 76 ? -1.378 5.366 9.343 1.00 94.94 76 HIS A N 1
ATOM 622 C CA . HIS A 1 76 ? -1.101 6.010 10.625 1.00 94.94 76 HIS A CA 1
ATOM 623 C C . HIS A 1 76 ? -1.559 7.471 10.703 1.00 94.94 76 HIS A C 1
ATOM 625 O O . HIS A 1 76 ? -1.578 8.013 11.810 1.00 94.94 76 HIS A O 1
ATOM 631 N N . LYS A 1 77 ? -1.949 8.099 9.582 1.00 93.88 77 LYS A N 1
ATOM 632 C CA . LYS A 1 77 ? -2.500 9.464 9.559 1.00 93.88 77 LYS A CA 1
ATOM 633 C C . LYS A 1 77 ? -3.648 9.631 10.560 1.00 93.88 77 LYS A C 1
ATOM 635 O O . LYS A 1 77 ? -3.751 10.680 11.189 1.00 93.88 77 LYS A O 1
ATOM 640 N N . TYR A 1 78 ? -4.462 8.588 10.735 1.00 91.62 78 TYR A N 1
ATOM 641 C CA . TYR A 1 78 ? -5.603 8.595 11.653 1.00 91.62 78 TYR A CA 1
ATOM 642 C C . TYR A 1 78 ? -5.461 7.607 12.812 1.00 91.62 78 TYR A C 1
ATOM 644 O O . TYR A 1 78 ? -5.759 7.964 13.952 1.00 91.62 78 TYR A O 1
ATOM 652 N N . TYR A 1 79 ? -4.986 6.382 12.556 1.00 90.50 79 TYR A N 1
ATOM 653 C CA . TYR A 1 79 ? -4.938 5.335 13.580 1.00 90.50 79 TYR A CA 1
ATOM 654 C C . TYR A 1 79 ? -3.650 4.508 13.506 1.00 90.50 79 TYR A C 1
ATOM 656 O O . TYR A 1 79 ? -3.500 3.605 12.687 1.00 90.50 79 TYR A O 1
ATOM 664 N N . GLN A 1 80 ? -2.732 4.763 14.441 1.00 88.50 80 GLN A N 1
ATOM 665 C CA . GLN A 1 80 ? -1.445 4.056 14.530 1.00 88.50 80 GLN A CA 1
ATOM 666 C C . GLN A 1 80 ? -1.577 2.580 14.941 1.00 88.50 80 GLN A C 1
ATOM 668 O O . GLN A 1 80 ? -0.693 1.774 14.668 1.00 88.50 80 GLN A O 1
ATOM 673 N N . SER A 1 81 ? -2.669 2.216 15.615 1.00 88.81 81 SER A N 1
ATOM 674 C CA . SER A 1 81 ? -2.883 0.874 16.169 1.00 88.81 81 SER A CA 1
ATOM 675 C C . SER A 1 81 ? -3.442 -0.142 15.170 1.00 88.81 81 SER A C 1
ATOM 677 O O . SER A 1 81 ? -3.511 -1.323 15.498 1.00 88.81 81 SER A O 1
ATOM 679 N N . LEU A 1 82 ? -3.857 0.293 13.975 1.00 93.00 82 LEU A N 1
ATOM 680 C CA . LEU A 1 82 ? -4.453 -0.594 12.970 1.00 93.00 82 LEU A CA 1
ATOM 681 C C . LEU A 1 82 ? -3.416 -1.446 12.243 1.00 93.00 82 LEU A C 1
ATOM 683 O O . LEU A 1 82 ? -3.717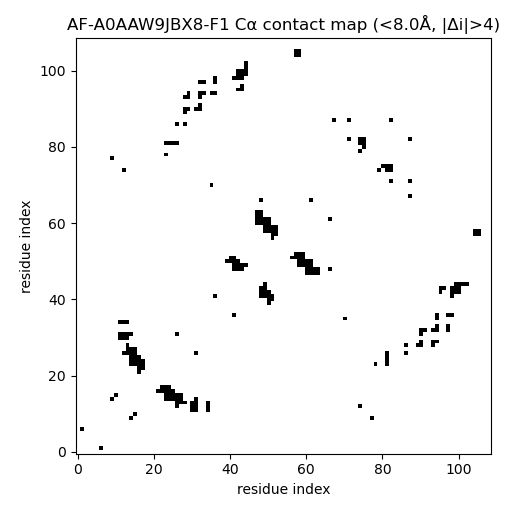 -2.565 11.823 1.00 93.00 82 LEU A O 1
ATOM 687 N N . TRP A 1 83 ? -2.197 -0.926 12.094 1.00 95.19 83 TRP A N 1
ATOM 688 C CA . TRP A 1 83 ? -1.161 -1.615 11.346 1.00 95.19 83 TRP A CA 1
ATOM 689 C C . TRP A 1 83 ? -0.756 -2.921 12.035 1.00 95.19 83 TRP A C 1
ATOM 691 O O . TRP A 1 83 ? -0.436 -2.964 13.222 1.00 95.19 83 TRP A O 1
ATOM 701 N N . ASN A 1 84 ? -0.718 -3.988 11.246 1.00 94.88 84 ASN A N 1
ATOM 702 C CA . ASN A 1 84 ? -0.097 -5.257 11.585 1.00 94.88 84 ASN A CA 1
ATOM 703 C C . ASN A 1 84 ? 0.405 -5.913 10.291 1.00 94.88 84 ASN A C 1
ATOM 705 O O . ASN A 1 84 ? -0.021 -5.541 9.198 1.00 94.88 84 ASN A O 1
ATOM 709 N N . ARG A 1 85 ? 1.290 -6.908 10.417 1.00 95.62 85 ARG A N 1
ATOM 710 C CA . ARG A 1 85 ? 1.922 -7.563 9.262 1.00 95.62 85 ARG A CA 1
ATOM 711 C C . ARG A 1 85 ? 0.916 -8.199 8.296 1.00 95.62 85 ARG A C 1
ATOM 713 O O . ARG A 1 85 ? 1.059 -8.022 7.097 1.00 95.62 85 ARG A O 1
ATOM 720 N N . ARG A 1 86 ? -0.108 -8.893 8.809 1.00 96.06 86 ARG A N 1
ATOM 721 C CA . ARG A 1 86 ? -1.129 -9.541 7.967 1.00 96.06 86 ARG A CA 1
ATOM 722 C C . ARG A 1 86 ? -1.867 -8.511 7.114 1.00 96.06 86 ARG A C 1
ATOM 724 O O . ARG A 1 86 ? -2.007 -8.702 5.916 1.00 96.06 86 ARG A O 1
ATOM 731 N N . LEU A 1 87 ? -2.305 -7.418 7.737 1.00 96.25 87 LEU A N 1
ATOM 732 C CA . LEU A 1 87 ? -2.996 -6.337 7.039 1.00 96.25 87 LEU A CA 1
ATOM 733 C C . LEU A 1 87 ? -2.089 -5.672 5.993 1.00 96.25 87 LEU A C 1
ATOM 735 O O . LEU A 1 87 ? -2.559 -5.356 4.906 1.00 96.25 87 LEU A O 1
ATOM 739 N N . GLU A 1 88 ? -0.803 -5.484 6.312 1.00 97.56 88 GLU A N 1
ATOM 740 C CA . GLU A 1 88 ? 0.185 -4.972 5.356 1.00 97.56 88 GLU A CA 1
ATOM 741 C C . GLU A 1 88 ? 0.310 -5.846 4.114 1.00 97.56 88 GLU A C 1
ATOM 743 O O . GLU A 1 88 ? 0.240 -5.334 2.998 1.00 97.56 88 GLU A O 1
ATOM 748 N N . ASP A 1 89 ? 0.433 -7.156 4.301 1.00 97.75 89 ASP A N 1
ATOM 749 C CA . ASP A 1 89 ? 0.512 -8.090 3.184 1.00 97.75 89 ASP A CA 1
ATOM 750 C C . ASP A 1 89 ? -0.790 -8.057 2.349 1.00 97.75 89 ASP A C 1
ATOM 752 O O . ASP A 1 89 ? -0.737 -8.010 1.121 1.00 97.75 89 ASP A O 1
ATOM 756 N N . GLU A 1 90 ? -1.962 -7.976 2.992 1.00 98.12 90 GLU A N 1
ATOM 757 C CA . GLU A 1 90 ? -3.265 -7.910 2.310 1.00 98.12 90 GLU A CA 1
ATOM 758 C C . GLU A 1 90 ? -3.422 -6.671 1.420 1.00 98.12 90 GLU A C 1
ATOM 760 O O . GLU A 1 90 ? -3.769 -6.807 0.242 1.00 98.12 90 GLU A O 1
ATOM 765 N N . TYR A 1 91 ? -3.157 -5.465 1.937 1.00 97.50 91 TYR A N 1
ATOM 766 C CA . TYR A 1 91 ? -3.325 -4.263 1.116 1.00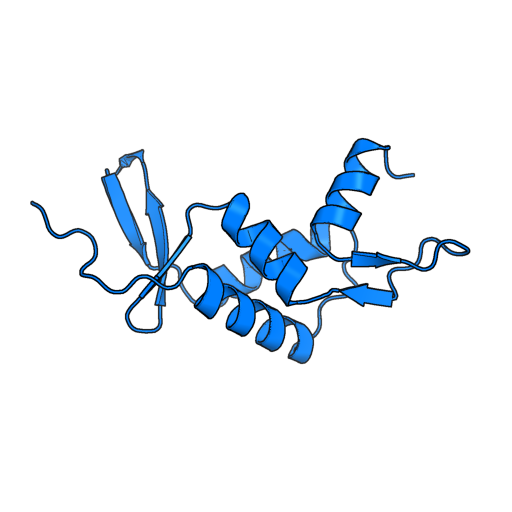 97.50 91 TYR A CA 1
ATOM 767 C C . TYR A 1 91 ? -2.223 -4.100 0.067 1.00 97.50 91 TYR A C 1
ATOM 769 O O . TYR A 1 91 ? -2.466 -3.474 -0.962 1.00 97.50 91 TYR A O 1
ATOM 777 N N . ILE A 1 92 ? -1.028 -4.668 0.276 1.00 98.06 92 ILE A N 1
ATOM 778 C CA . ILE A 1 92 ? 0.024 -4.675 -0.749 1.00 98.06 92 ILE A CA 1
ATOM 779 C C . ILE A 1 92 ? -0.398 -5.565 -1.912 1.00 98.06 92 ILE A C 1
ATOM 781 O O . ILE A 1 92 ? -0.307 -5.144 -3.062 1.00 98.06 92 ILE A O 1
ATOM 785 N N . GLU A 1 93 ? -0.897 -6.768 -1.631 1.00 98.12 93 GLU A N 1
ATOM 786 C CA . GLU A 1 93 ? -1.375 -7.678 -2.671 1.00 98.12 93 GLU A CA 1
ATOM 787 C C . GLU A 1 93 ? -2.607 -7.132 -3.401 1.00 98.12 93 GLU A C 1
ATOM 789 O O . GLU A 1 93 ? -2.746 -7.317 -4.612 1.00 98.12 93 GLU A O 1
ATOM 794 N N . ALA A 1 94 ? -3.506 -6.433 -2.704 1.00 98.38 94 ALA A N 1
ATOM 795 C CA . ALA A 1 94 ? -4.596 -5.709 -3.354 1.00 98.38 94 ALA A CA 1
ATOM 796 C C . ALA A 1 94 ? -4.056 -4.588 -4.261 1.00 98.38 94 ALA A C 1
ATOM 798 O O . ALA A 1 94 ? -4.439 -4.497 -5.427 1.00 98.38 94 ALA A O 1
ATOM 799 N N . LEU A 1 95 ? -3.104 -3.789 -3.768 1.00 98.31 95 LEU A N 1
ATOM 800 C CA . LEU A 1 95 ? -2.521 -2.679 -4.520 1.00 98.31 95 LEU A CA 1
ATOM 801 C C . LEU A 1 95 ? -1.802 -3.156 -5.783 1.00 98.31 95 LEU A C 1
ATOM 803 O O . LEU A 1 95 ? -2.039 -2.591 -6.846 1.00 98.31 95 LEU A O 1
ATOM 807 N N . LYS A 1 96 ? -1.003 -4.230 -5.703 1.00 98.00 96 LYS A N 1
ATOM 808 C CA . LYS A 1 96 ? -0.334 -4.841 -6.867 1.00 98.00 96 LYS A CA 1
ATOM 809 C C . LYS A 1 96 ? -1.304 -5.138 -8.008 1.00 98.00 96 LYS A C 1
ATOM 811 O O . LYS A 1 96 ? -0.964 -4.899 -9.160 1.00 98.00 96 LYS A O 1
ATOM 816 N N . ARG A 1 97 ? -2.500 -5.648 -7.691 1.00 97.56 97 ARG A N 1
ATOM 817 C CA . ARG A 1 97 ? -3.539 -5.970 -8.683 1.00 97.56 97 ARG A CA 1
ATOM 818 C C . ARG A 1 97 ? -4.179 -4.720 -9.278 1.00 97.56 97 ARG A C 1
ATOM 820 O O . ARG A 1 97 ? -4.478 -4.710 -10.464 1.00 97.56 97 ARG A O 1
ATOM 827 N N . ILE A 1 98 ? -4.386 -3.685 -8.465 1.00 97.62 98 ILE A N 1
ATOM 828 C CA . ILE A 1 98 ? -5.029 -2.435 -8.891 1.00 97.62 98 ILE A CA 1
ATOM 829 C C . ILE A 1 98 ? -4.119 -1.632 -9.821 1.00 97.62 98 ILE A C 1
ATOM 831 O O . ILE A 1 98 ? -4.588 -1.104 -10.823 1.00 97.62 98 ILE A O 1
ATOM 835 N N . VAL A 1 99 ? -2.827 -1.539 -9.497 1.00 97.19 99 VAL A N 1
ATOM 836 C CA . VAL A 1 99 ? -1.868 -0.718 -10.254 1.00 97.19 99 VAL A CA 1
ATOM 837 C C . VAL A 1 99 ? -0.992 -1.538 -11.203 1.00 97.19 99 VAL A C 1
ATOM 839 O O . VAL A 1 99 ? 0.088 -1.095 -11.593 1.00 97.19 99 VAL A O 1
ATOM 842 N N . PHE A 1 100 ? -1.415 -2.754 -11.550 1.00 97.50 100 PHE A N 1
ATOM 843 C CA . PHE A 1 100 ? -0.659 -3.615 -12.452 1.00 97.50 100 PHE A CA 1
ATOM 844 C C . PHE A 1 100 ? -0.508 -2.964 -13.830 1.00 97.50 100 PHE A C 1
ATOM 846 O O . PHE A 1 100 ? -1.479 -2.499 -14.425 1.00 97.50 100 PHE A O 1
ATOM 853 N N . PHE A 1 101 ? 0.718 -2.971 -14.344 1.00 95.81 101 PHE A N 1
ATOM 854 C CA . PHE A 1 101 ? 1.031 -2.481 -15.676 1.00 95.81 101 PHE A CA 1
ATOM 855 C C . PHE A 1 101 ? 1.831 -3.531 -16.443 1.00 95.81 101 PHE A C 1
ATOM 857 O O . PHE A 1 101 ? 2.947 -3.889 -16.056 1.00 95.81 101 PHE A O 1
ATOM 864 N N . GLU A 1 102 ? 1.265 -3.997 -17.553 1.00 88.69 102 GLU A N 1
ATOM 865 C CA . GLU A 1 102 ? 1.918 -4.900 -18.496 1.00 88.69 102 GLU A CA 1
ATOM 866 C C . GLU A 1 102 ? 2.511 -4.078 -19.644 1.00 88.69 102 GLU A C 1
ATOM 868 O O . GLU A 1 102 ? 1.804 -3.595 -20.524 1.00 88.69 102 GLU A O 1
ATOM 873 N N . GLY A 1 103 ? 3.822 -3.862 -19.594 1.00 89.56 103 GLY A N 1
ATOM 874 C CA . GLY A 1 103 ? 4.552 -3.079 -20.584 1.00 89.56 103 GLY A CA 1
ATOM 875 C C . GLY A 1 103 ? 5.972 -2.777 -20.127 1.00 89.56 103 GLY A C 1
ATOM 876 O O . GLY A 1 103 ? 6.343 -3.046 -18.977 1.00 89.56 103 GLY A O 1
ATOM 877 N N . ASP A 1 104 ? 6.768 -2.219 -21.031 1.00 87.69 104 ASP A N 1
ATOM 878 C CA . ASP A 1 104 ? 8.092 -1.720 -20.691 1.00 87.69 104 ASP A CA 1
ATOM 879 C C . ASP A 1 104 ? 8.000 -0.291 -20.162 1.00 87.69 104 ASP A C 1
ATOM 881 O O . ASP A 1 104 ? 7.293 0.566 -20.689 1.00 87.69 104 ASP A O 1
ATOM 885 N N . LEU A 1 105 ? 8.710 -0.047 -19.066 1.00 87.44 105 LEU A N 1
ATOM 886 C CA . LEU A 1 105 ? 8.798 1.275 -18.470 1.00 87.44 105 LEU A CA 1
ATOM 887 C C . LEU A 1 105 ? 9.899 2.065 -19.153 1.00 87.44 105 LEU A C 1
ATOM 889 O O . LEU A 1 105 ? 10.984 1.535 -19.390 1.00 87.44 105 LEU A O 1
ATOM 893 N N . ASN A 1 106 ? 9.646 3.354 -19.376 1.00 85.56 106 ASN A N 1
ATOM 894 C CA . ASN A 1 106 ? 10.626 4.280 -19.945 1.00 85.56 106 ASN A CA 1
ATOM 895 C C . ASN A 1 106 ? 11.123 3.834 -21.330 1.00 85.56 106 ASN A C 1
ATOM 897 O O . ASN A 1 106 ? 12.277 4.074 -21.685 1.00 85.56 106 ASN A O 1
ATOM 901 N N . SER A 1 107 ? 10.260 3.171 -22.104 1.00 69.94 107 SER A N 1
ATOM 902 C CA . SER A 1 107 ? 10.491 2.828 -23.504 1.00 69.94 107 SER A CA 1
ATOM 903 C C . SER A 1 107 ? 10.389 4.088 -24.365 1.00 69.94 107 SER A C 1
ATOM 905 O O . SER A 1 107 ? 9.423 4.245 -25.094 1.00 69.94 107 SER A O 1
ATOM 907 N N . GLU A 1 108 ? 11.326 5.019 -24.169 1.00 60.12 108 GLU A N 1
ATOM 908 C CA . GLU A 1 108 ? 11.801 6.034 -25.117 1.00 60.12 108 GLU A CA 1
ATOM 909 C C . GLU A 1 108 ? 12.841 6.947 -24.434 1.00 60.12 108 GLU A C 1
ATOM 911 O O . GLU A 1 108 ? 12.522 7.814 -23.616 1.00 60.12 108 GLU A O 1
ATOM 916 N N . ARG A 1 109 ? 14.110 6.738 -24.802 1.00 48.94 109 ARG A N 1
ATOM 917 C CA . ARG A 1 109 ? 15.050 7.796 -25.189 1.00 48.94 109 ARG A CA 1
ATOM 918 C C . ARG A 1 109 ? 15.974 7.263 -26.272 1.00 48.94 109 ARG A C 1
ATOM 920 O O . ARG A 1 109 ? 16.480 6.134 -26.088 1.00 48.94 109 ARG A O 1
#

Foldseek 3Di:
DDDPVRVVLCVQLQFDADPVPRDTPEGDLLSNLVSDVVVFQWAADPNFIWGQDPVVRWTDTDDPVNVLVVSLVSVVVPPNPHDDPVSSVSNVVSNNVVRYDDDDTPPDD

Organism: Clostridium perfringens (NCBI:txid1502)

Secondary structure (DSSP, 8-state):
---HHHHHHHHHTTEEEETTTTEEEEE-HHHHHHHHHHHS-EEEETTEEEEEEGGGTEEEEEPHHHHHHHHHHHHHTT-TTS--HHHHHHHHHHHHHHTB--S-TT---